Protein AF-A0A9X6Z720-F1 (afdb_monomer)

Sequence (67 aa):
MSYHDERHMYHMKAYLIDKLGWERREEIEAWGITKTFEMFRYVYHGGLDKKTAAKQRDLAQKAIWRR

Organism: Bacillus thuringiensis (NCBI:txid1428)

Mean predicted aligned error: 9.08 Å

Foldseek 3Di:
DPPVLVVVLVVLLVVCCVQVHVVCSVVSVPDDSVVSVVSSVCVVQPVVPPVSVVVVVVVVVVVVVVD

Radius of gyration: 13.8 Å; Cα contacts (8 Å, |Δi|>4): 37; chains: 1; bounding box: 36×16×34 Å

Solvent-accessible surface area (backbone atoms only — not comparable to full-atom values): 3848 Å² total; per-residue (Å²): 130,53,76,67,54,55,54,51,49,50,54,40,44,54,53,44,29,72,73,72,34,72,91,46,36,70,63,51,70,69,48,54,71,68,59,44,51,54,51,34,53,39,50,76,62,32,43,83,40,74,72,37,32,54,52,50,51,52,52,55,49,54,61,62,72,75,107

Secondary structure (DSSP, 8-state):
--HHHHHHHHHHHHHHHHHH-GGGHHHHHT--HHHHHHHHHHHHTTTTSHHHHHHHHHHHHHHHHT-

Structure (mmCIF, N/CA/C/O backbone):
data_AF-A0A9X6Z720-F1
#
_entry.id   AF-A0A9X6Z720-F1
#
loop_
_atom_site.group_PDB
_atom_site.id
_atom_site.type_symbol
_atom_site.label_atom_id
_atom_site.label_alt_id
_atom_site.label_comp_id
_atom_site.label_asym_id
_atom_site.label_entity_id
_atom_site.label_seq_id
_atom_site.pdbx_PDB_ins_code
_atom_site.Cartn_x
_atom_site.Cartn_y
_atom_site.Cartn_z
_atom_site.occupancy
_atom_site.B_iso_or_equiv
_atom_site.auth_seq_id
_atom_site.auth_comp_id
_atom_site.auth_asym_id
_atom_site.auth_atom_id
_atom_site.pdbx_PDB_model_num
ATOM 1 N N . MET A 1 1 ? 11.350 -4.305 -16.431 1.00 59.16 1 MET A N 1
ATOM 2 C CA . MET A 1 1 ? 10.846 -5.103 -1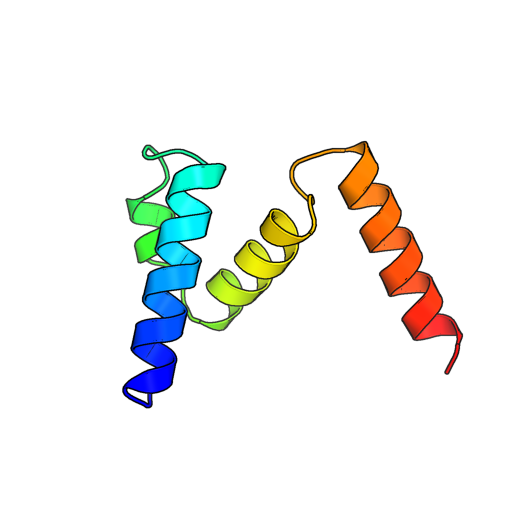5.294 1.00 59.16 1 MET A CA 1
ATOM 3 C C . MET A 1 1 ? 10.993 -6.561 -15.670 1.00 59.16 1 MET A C 1
ATOM 5 O O . MET A 1 1 ? 10.780 -6.879 -16.833 1.00 59.16 1 MET A O 1
ATOM 9 N N . SER A 1 2 ? 11.434 -7.421 -14.754 1.00 73.88 2 SER A N 1
ATOM 10 C CA . SER A 1 2 ? 11.424 -8.864 -15.006 1.00 73.88 2 SER A CA 1
ATOM 11 C C . SER A 1 2 ? 9.979 -9.371 -14.981 1.00 73.88 2 SER A C 1
ATOM 13 O O . SER A 1 2 ? 9.164 -8.847 -14.224 1.00 73.88 2 SER A O 1
ATOM 15 N N . TYR A 1 3 ? 9.661 -10.425 -15.739 1.00 71.69 3 TYR A N 1
ATOM 16 C CA . TYR A 1 3 ? 8.356 -11.107 -15.684 1.00 71.69 3 TYR A CA 1
ATOM 17 C C . TYR A 1 3 ? 7.944 -11.474 -14.242 1.00 71.69 3 TYR A C 1
ATOM 19 O O . TYR A 1 3 ? 6.767 -11.480 -13.879 1.00 71.69 3 TYR A O 1
ATOM 27 N N . HIS A 1 4 ? 8.933 -11.746 -13.386 1.00 73.31 4 HIS A N 1
ATOM 28 C CA . HIS A 1 4 ? 8.724 -12.025 -11.969 1.00 73.31 4 HIS A CA 1
ATOM 29 C C . HIS A 1 4 ? 8.273 -10.788 -11.167 1.00 73.31 4 HIS A C 1
ATOM 31 O O . HIS A 1 4 ? 7.426 -10.911 -10.281 1.00 73.31 4 HIS A O 1
ATOM 37 N N . ASP A 1 5 ? 8.782 -9.600 -11.505 1.00 77.38 5 ASP A N 1
ATOM 38 C CA . ASP A 1 5 ? 8.404 -8.334 -10.861 1.00 77.38 5 ASP A CA 1
ATOM 39 C C . ASP A 1 5 ? 6.970 -7.945 -11.228 1.00 77.38 5 ASP A C 1
ATOM 41 O O . ASP A 1 5 ? 6.206 -7.494 -10.377 1.00 77.38 5 ASP A O 1
ATOM 45 N N . GLU A 1 6 ? 6.579 -8.171 -12.484 1.00 82.25 6 GLU A N 1
ATOM 46 C CA . GLU A 1 6 ? 5.228 -7.889 -12.980 1.00 82.25 6 GLU A CA 1
ATOM 47 C C . GLU A 1 6 ? 4.183 -8.789 -12.313 1.00 82.25 6 GLU A C 1
ATOM 49 O O . GLU A 1 6 ? 3.137 -8.312 -11.867 1.00 82.25 6 GLU A O 1
ATOM 54 N N . ARG A 1 7 ? 4.488 -10.085 -12.157 1.00 87.88 7 ARG A N 1
ATOM 55 C CA . ARG A 1 7 ? 3.611 -11.019 -11.441 1.00 87.88 7 ARG A CA 1
ATOM 56 C C . ARG A 1 7 ? 3.497 -10.664 -9.955 1.00 87.88 7 ARG A C 1
ATOM 58 O O . ARG A 1 7 ? 2.394 -10.678 -9.412 1.00 87.88 7 ARG A O 1
ATOM 65 N N . HIS A 1 8 ? 4.603 -10.315 -9.295 1.00 88.12 8 HIS A N 1
ATOM 66 C CA . HIS A 1 8 ? 4.561 -9.860 -7.902 1.00 88.12 8 HIS A CA 1
ATOM 67 C C . HIS A 1 8 ? 3.719 -8.592 -7.742 1.00 88.12 8 HIS A C 1
ATOM 69 O O . HIS A 1 8 ? 2.875 -8.522 -6.848 1.00 88.12 8 HIS A O 1
ATOM 75 N N . MET A 1 9 ? 3.894 -7.627 -8.643 1.00 90.75 9 MET A N 1
ATOM 76 C CA . MET A 1 9 ? 3.102 -6.401 -8.682 1.00 90.75 9 MET A CA 1
ATOM 77 C C . MET A 1 9 ? 1.609 -6.674 -8.832 1.00 90.75 9 MET A C 1
ATOM 79 O O . MET A 1 9 ? 0.804 -6.089 -8.106 1.00 90.75 9 MET A O 1
ATOM 83 N N . TYR A 1 10 ? 1.238 -7.591 -9.726 1.00 93.06 10 TYR A N 1
ATOM 84 C CA . TYR A 1 10 ? -0.150 -7.999 -9.913 1.00 93.06 10 TYR A CA 1
ATOM 85 C C . TYR A 1 10 ? -0.768 -8.538 -8.614 1.00 93.06 10 TYR A C 1
ATOM 87 O O . TYR A 1 10 ? -1.828 -8.073 -8.194 1.00 93.06 10 TYR A O 1
ATOM 95 N N . HIS A 1 11 ? -0.084 -9.459 -7.927 1.00 94.50 11 HIS A N 1
ATOM 96 C CA . HIS A 1 11 ? -0.588 -10.027 -6.673 1.00 94.50 11 HIS A CA 1
ATOM 97 C C . HIS A 1 11 ? -0.697 -8.988 -5.550 1.00 94.50 11 HIS A C 1
ATOM 99 O O . HIS A 1 11 ? -1.680 -8.998 -4.808 1.00 94.50 11 HIS A O 1
ATOM 105 N N . MET A 1 12 ? 0.263 -8.063 -5.443 1.00 94.44 12 MET A N 1
ATOM 106 C CA . MET A 1 12 ? 0.203 -6.985 -4.451 1.00 94.44 12 MET A CA 1
ATOM 107 C C . MET A 1 12 ? -0.984 -6.052 -4.702 1.00 94.44 12 MET A C 1
ATOM 109 O O . MET A 1 12 ? -1.713 -5.728 -3.765 1.00 94.44 12 MET A O 1
ATOM 113 N N . LYS A 1 13 ? -1.217 -5.653 -5.959 1.00 94.19 13 LYS A N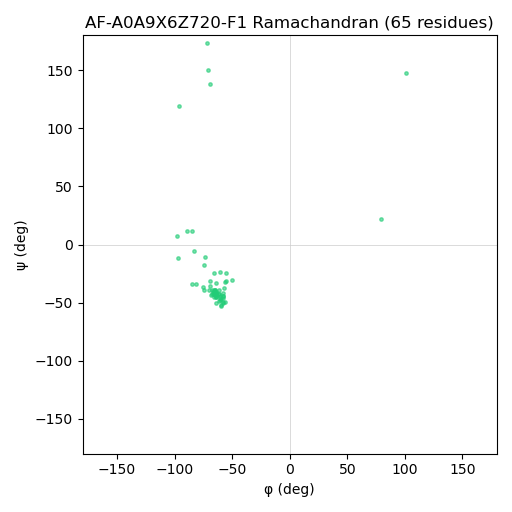 1
ATOM 114 C CA . LYS A 1 13 ? -2.363 -4.812 -6.333 1.00 94.19 13 LYS A CA 1
ATOM 115 C C . LYS A 1 13 ? -3.691 -5.520 -6.079 1.00 94.19 13 LYS A C 1
ATOM 117 O O . LYS A 1 13 ? -4.573 -4.927 -5.469 1.00 94.19 13 LYS A O 1
ATOM 122 N N . ALA A 1 14 ? -3.811 -6.791 -6.459 1.00 95.06 14 ALA A N 1
ATOM 123 C CA . ALA A 1 14 ? -5.005 -7.591 -6.192 1.00 95.06 14 ALA A CA 1
ATOM 124 C C . ALA A 1 14 ? -5.316 -7.681 -4.687 1.00 95.06 14 ALA A C 1
ATOM 126 O O . ALA A 1 14 ? -6.455 -7.464 -4.279 1.00 95.06 14 ALA A O 1
ATOM 127 N N . TYR A 1 15 ? -4.297 -7.918 -3.853 1.00 93.88 15 TYR A N 1
ATOM 128 C CA . TYR A 1 15 ? -4.452 -7.924 -2.396 1.00 93.88 15 TYR A CA 1
ATOM 129 C C . TYR A 1 15 ? -4.908 -6.563 -1.854 1.00 93.88 15 TYR A C 1
ATOM 131 O O . TYR A 1 15 ? -5.775 -6.485 -0.987 1.00 93.88 15 TYR A O 1
ATOM 139 N N . LEU A 1 16 ? -4.339 -5.474 -2.369 1.00 91.81 16 LEU A N 1
ATOM 140 C CA . LEU A 1 16 ? -4.722 -4.123 -1.970 1.00 91.81 16 LEU A CA 1
ATOM 141 C C . LEU A 1 16 ? -6.166 -3.794 -2.356 1.00 91.81 16 LEU A C 1
ATOM 143 O O . LEU A 1 16 ? -6.859 -3.184 -1.552 1.00 91.81 16 LEU A O 1
ATOM 147 N N . ILE A 1 17 ? -6.631 -4.223 -3.530 1.00 92.50 17 ILE A N 1
ATOM 148 C CA . ILE A 1 17 ? -8.019 -4.026 -3.976 1.00 92.50 17 ILE A CA 1
ATOM 149 C C . ILE A 1 17 ? -8.993 -4.798 -3.076 1.00 92.50 17 ILE A C 1
ATOM 151 O O . ILE A 1 17 ? -10.004 -4.237 -2.662 1.00 92.50 17 ILE A O 1
ATOM 155 N N . ASP A 1 18 ? -8.665 -6.043 -2.713 1.00 91.75 18 ASP A N 1
ATOM 156 C CA . ASP A 1 18 ? -9.457 -6.840 -1.763 1.00 9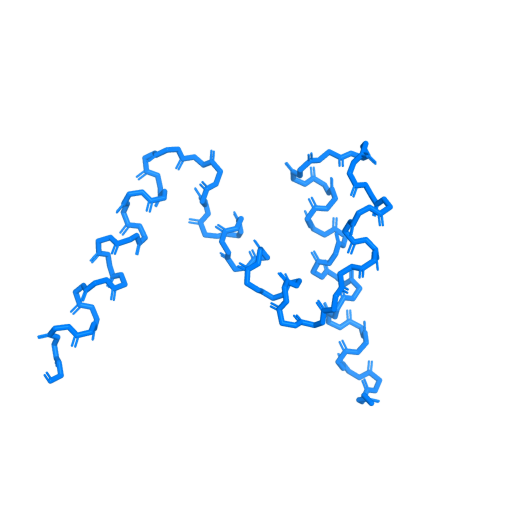1.75 18 ASP A CA 1
ATOM 157 C C . ASP A 1 18 ? -9.593 -6.144 -0.398 1.00 91.75 18 ASP A C 1
ATOM 159 O O . ASP A 1 18 ? -10.673 -6.112 0.186 1.00 91.75 18 ASP A O 1
ATOM 163 N N . LYS A 1 19 ? -8.506 -5.543 0.109 1.00 89.06 19 LYS A N 1
ATOM 164 C CA . LYS A 1 19 ? -8.483 -4.918 1.444 1.00 89.06 19 LYS A CA 1
ATOM 165 C C . LYS A 1 19 ? -8.981 -3.481 1.499 1.00 89.06 19 LYS A C 1
ATOM 167 O O . LYS A 1 19 ? -9.521 -3.083 2.527 1.00 89.06 19 LYS A O 1
ATOM 172 N N . LEU A 1 20 ? -8.744 -2.691 0.456 1.00 86.38 20 LEU A N 1
ATOM 173 C CA . LEU A 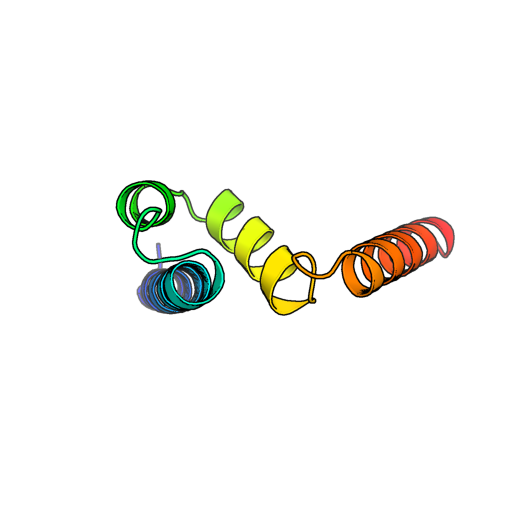1 20 ? -9.079 -1.264 0.416 1.00 86.38 20 LEU A CA 1
ATOM 174 C C . LEU A 1 20 ? -10.412 -0.978 -0.277 1.00 86.38 20 LEU A C 1
ATOM 176 O O . LEU A 1 20 ? -10.887 0.148 -0.175 1.00 86.38 20 LEU A O 1
ATOM 180 N N . GLY A 1 21 ? -10.994 -1.968 -0.955 1.00 84.50 21 GLY A N 1
ATOM 181 C CA . GLY A 1 21 ? -12.260 -1.838 -1.663 1.00 84.50 21 GLY A CA 1
ATOM 182 C C . GLY A 1 21 ? -12.089 -1.647 -3.169 1.00 84.50 21 GLY A C 1
ATOM 183 O O . GLY A 1 21 ? -11.143 -1.023 -3.660 1.00 84.50 21 GLY A O 1
ATOM 184 N N . TRP A 1 22 ? -13.059 -2.179 -3.915 1.00 87.81 22 TRP A N 1
ATOM 185 C CA . TRP A 1 22 ? -13.075 -2.169 -5.381 1.00 87.81 22 TRP A CA 1
ATOM 186 C C . TRP A 1 22 ? -13.204 -0.762 -5.981 1.00 87.81 22 TRP A C 1
ATOM 188 O O . TRP A 1 22 ? -12.730 -0.517 -7.085 1.00 87.81 22 TRP A O 1
ATOM 198 N N . GLU A 1 23 ? -13.775 0.180 -5.230 1.00 86.44 23 GLU A N 1
ATOM 199 C CA . GLU A 1 23 ? -13.904 1.595 -5.606 1.00 86.44 23 GLU A CA 1
ATOM 200 C C . GLU A 1 23 ? -12.551 2.289 -5.842 1.00 86.44 23 GLU A C 1
ATOM 202 O O . GLU A 1 23 ? -12.467 3.254 -6.594 1.00 86.44 23 GLU A O 1
ATOM 207 N N . ARG A 1 24 ? -11.470 1.770 -5.245 1.00 85.31 24 ARG A N 1
ATOM 208 C CA . ARG A 1 24 ? -10.106 2.302 -5.390 1.00 85.31 24 ARG A CA 1
ATOM 209 C C . ARG A 1 24 ? -9.274 1.548 -6.421 1.00 85.31 24 ARG A C 1
ATOM 211 O O . ARG A 1 24 ? -8.071 1.785 -6.524 1.00 85.31 24 ARG A O 1
ATOM 218 N N . ARG A 1 25 ? -9.882 0.626 -7.174 1.00 89.81 25 ARG A N 1
ATOM 219 C CA . ARG A 1 25 ? -9.175 -0.236 -8.125 1.00 89.81 25 ARG A CA 1
ATOM 220 C C . ARG A 1 25 ? -8.381 0.560 -9.152 1.00 89.81 25 ARG A C 1
ATOM 222 O O . ARG A 1 25 ? -7.199 0.283 -9.315 1.00 89.81 25 ARG A O 1
ATOM 229 N N . GLU A 1 26 ? -8.997 1.551 -9.789 1.00 91.62 26 GLU A N 1
ATOM 230 C CA . GLU A 1 26 ? -8.326 2.371 -10.806 1.00 91.62 26 GLU A CA 1
ATOM 231 C C . GLU A 1 26 ? -7.127 3.128 -10.215 1.00 91.62 26 GLU A C 1
ATOM 233 O O . GLU A 1 26 ? -6.055 3.180 -10.817 1.00 91.62 26 GLU A O 1
ATOM 238 N N . GLU A 1 27 ? -7.265 3.636 -8.983 1.00 91.56 27 GLU A N 1
ATOM 239 C CA . GLU A 1 27 ? -6.172 4.289 -8.259 1.00 91.56 27 GLU A CA 1
ATOM 240 C C . GLU A 1 27 ? -5.010 3.314 -8.015 1.00 91.56 27 GLU A C 1
ATOM 242 O O . GLU A 1 27 ? -3.859 3.643 -8.299 1.00 91.56 27 GLU A O 1
ATOM 247 N N . ILE A 1 28 ? -5.304 2.111 -7.508 1.00 90.19 28 ILE A N 1
ATOM 248 C CA . ILE A 1 28 ? -4.310 1.078 -7.181 1.00 90.19 28 ILE A CA 1
ATOM 249 C C . ILE A 1 28 ? -3.637 0.540 -8.450 1.00 90.19 28 ILE A C 1
ATOM 251 O O . ILE A 1 28 ? -2.423 0.319 -8.470 1.00 90.19 28 ILE A O 1
ATOM 255 N N . GLU A 1 29 ? -4.390 0.353 -9.534 1.00 91.25 29 GLU A N 1
ATOM 256 C CA . GLU A 1 29 ? -3.856 -0.077 -10.827 1.00 91.25 29 GLU A CA 1
ATOM 257 C C . GLU A 1 29 ? -2.903 0.967 -11.422 1.00 91.25 29 GLU A C 1
ATOM 259 O O . GLU A 1 29 ? -1.870 0.580 -11.976 1.00 91.25 29 GLU A O 1
ATOM 264 N N . ALA A 1 30 ? -3.144 2.261 -11.192 1.00 93.25 30 ALA A N 1
ATOM 265 C CA . ALA A 1 30 ? -2.246 3.342 -11.597 1.00 93.25 30 ALA A CA 1
ATOM 266 C C . ALA A 1 30 ? -0.959 3.449 -10.750 1.00 93.25 30 ALA A C 1
ATOM 268 O O . ALA A 1 30 ? -0.034 4.177 -11.118 1.00 93.25 30 ALA A O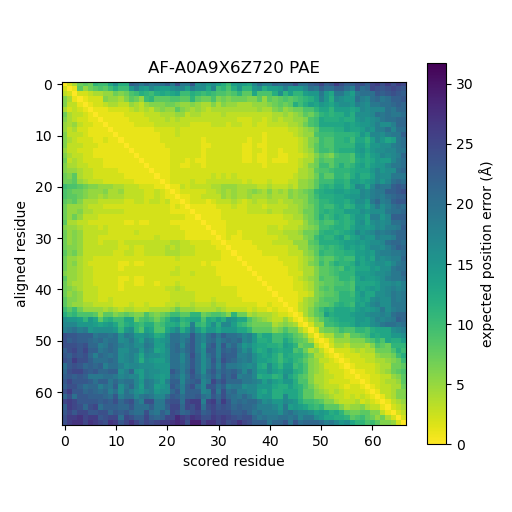 1
ATOM 269 N N . TRP A 1 31 ? -0.847 2.747 -9.615 1.00 92.75 31 TRP A N 1
ATOM 270 C CA . TRP A 1 31 ? 0.346 2.844 -8.769 1.00 92.75 31 TRP A CA 1
ATOM 271 C C . TRP A 1 31 ? 1.586 2.220 -9.418 1.00 92.75 31 TRP A C 1
ATOM 273 O O . TRP A 1 31 ? 1.558 1.115 -9.970 1.00 92.75 31 TRP A O 1
ATOM 283 N N . GLY A 1 32 ? 2.716 2.913 -9.265 1.00 89.44 32 GLY A N 1
ATOM 284 C CA . GLY A 1 32 ? 4.043 2.370 -9.549 1.00 89.44 32 GLY A CA 1
ATOM 285 C C . GLY A 1 32 ? 4.492 1.337 -8.508 1.00 89.44 32 GLY A C 1
ATOM 286 O O . GLY A 1 32 ? 3.840 1.133 -7.478 1.00 89.44 32 GLY A O 1
ATOM 287 N N . ILE A 1 33 ? 5.638 0.700 -8.765 1.00 87.75 33 ILE A N 1
ATOM 288 C CA . ILE A 1 33 ? 6.160 -0.402 -7.940 1.00 87.75 33 ILE A CA 1
ATOM 289 C C . ILE A 1 33 ? 6.432 -0.006 -6.490 1.00 87.75 33 ILE A C 1
ATOM 291 O O . ILE A 1 33 ? 5.974 -0.686 -5.577 1.00 87.75 33 ILE A O 1
ATOM 295 N N . THR A 1 34 ? 7.078 1.139 -6.272 1.00 88.19 34 THR A N 1
ATOM 296 C CA . THR A 1 34 ? 7.418 1.629 -4.931 1.00 88.19 34 THR A CA 1
ATOM 297 C C . THR A 1 34 ? 6.168 1.837 -4.082 1.00 88.19 34 THR A C 1
ATOM 299 O O . THR A 1 34 ? 6.046 1.250 -3.011 1.00 88.19 34 THR A O 1
ATOM 302 N N . LYS A 1 35 ? 5.189 2.591 -4.602 1.00 91.00 35 LYS A N 1
ATOM 303 C CA . LYS A 1 35 ? 3.937 2.881 -3.888 1.00 91.00 35 LYS A CA 1
ATOM 304 C C . LYS A 1 35 ? 3.123 1.612 -3.632 1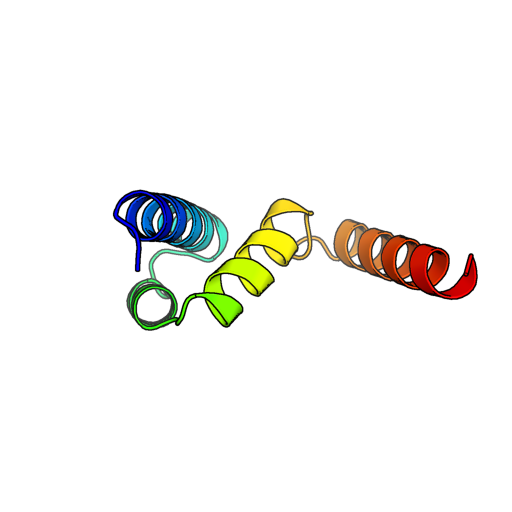.00 91.00 35 LYS A C 1
ATOM 306 O O . LYS A 1 35 ? 2.591 1.435 -2.540 1.00 91.00 35 LYS A O 1
ATOM 311 N N . THR A 1 36 ? 3.052 0.717 -4.619 1.00 91.12 36 THR A N 1
ATOM 312 C CA . THR A 1 36 ? 2.364 -0.575 -4.474 1.00 91.12 36 THR A CA 1
ATOM 313 C C . THR A 1 36 ? 2.991 -1.398 -3.356 1.00 91.12 36 THR A C 1
ATOM 315 O O . THR A 1 36 ? 2.272 -1.894 -2.495 1.00 91.12 36 THR A O 1
ATOM 318 N N . PHE A 1 37 ? 4.321 -1.494 -3.323 1.00 89.75 37 PHE A N 1
ATOM 319 C CA . PHE A 1 37 ? 5.035 -2.245 -2.298 1.00 89.75 37 PHE A CA 1
ATOM 320 C C . PHE A 1 37 ? 4.868 -1.637 -0.900 1.00 89.75 37 PHE A C 1
ATOM 322 O O . PHE A 1 37 ? 4.584 -2.363 0.051 1.00 89.75 37 PHE A O 1
ATOM 329 N N . GLU A 1 38 ? 5.000 -0.316 -0.758 1.00 88.62 38 GLU A N 1
ATOM 330 C CA . GLU A 1 38 ? 4.825 0.377 0.525 1.00 88.62 38 GLU A CA 1
ATOM 331 C C . GLU A 1 38 ? 3.416 0.189 1.088 1.00 88.62 38 GLU A C 1
ATOM 333 O O . GLU A 1 38 ? 3.254 -0.186 2.253 1.00 88.62 38 GLU A O 1
ATOM 338 N N . MET A 1 39 ? 2.397 0.387 0.250 1.00 88.75 39 MET A N 1
ATOM 339 C CA . MET A 1 39 ? 1.005 0.211 0.652 1.00 88.75 39 MET A CA 1
ATOM 340 C C . MET A 1 39 ? 0.688 -1.250 0.944 1.00 88.75 39 MET A C 1
ATOM 342 O O . MET A 1 39 ? 0.050 -1.538 1.955 1.00 88.75 39 MET A O 1
ATOM 346 N N . PHE A 1 40 ? 1.165 -2.182 0.114 1.00 90.56 40 PHE A N 1
ATOM 347 C CA . PHE A 1 40 ? 1.012 -3.613 0.361 1.00 90.56 40 PHE A CA 1
ATOM 348 C C . PHE A 1 40 ? 1.623 -3.991 1.706 1.00 90.56 40 PHE A C 1
ATOM 350 O O . PHE A 1 40 ? 0.938 -4.574 2.541 1.00 90.56 40 PHE A O 1
ATOM 357 N N . ARG A 1 41 ? 2.873 -3.587 1.963 1.00 88.25 41 ARG A N 1
ATOM 358 C CA . ARG A 1 41 ? 3.562 -3.838 3.230 1.00 88.25 41 ARG A CA 1
ATOM 359 C C . ARG A 1 41 ? 2.781 -3.258 4.404 1.00 88.25 41 ARG A C 1
ATOM 361 O O . ARG A 1 41 ? 2.605 -3.950 5.400 1.00 88.25 41 ARG A O 1
ATOM 368 N N . TYR A 1 42 ? 2.301 -2.022 4.294 1.00 85.06 42 TYR A N 1
ATOM 369 C CA . TYR A 1 42 ? 1.506 -1.377 5.335 1.00 85.06 42 TYR A CA 1
ATOM 370 C C . TYR A 1 42 ? 0.219 -2.156 5.637 1.00 85.06 42 TYR A C 1
ATOM 372 O O . TYR A 1 42 ? -0.027 -2.512 6.788 1.00 85.06 42 TYR A O 1
ATOM 380 N N . VAL A 1 43 ? -0.577 -2.474 4.614 1.00 87.00 43 VAL A N 1
ATOM 381 C CA . VAL A 1 43 ? -1.866 -3.168 4.763 1.00 87.00 43 VAL A CA 1
ATOM 382 C C . VAL A 1 43 ? -1.680 -4.614 5.229 1.00 87.00 43 VAL A C 1
ATOM 384 O O . VAL A 1 43 ? -2.374 -5.053 6.144 1.00 87.00 43 VAL A O 1
ATOM 387 N N . TYR A 1 44 ? -0.720 -5.343 4.656 1.00 86.19 44 TYR A N 1
ATOM 388 C CA . TYR A 1 44 ? -0.383 -6.723 5.024 1.00 86.19 44 TYR A CA 1
ATOM 389 C C . TYR A 1 44 ? -0.012 -6.850 6.504 1.00 86.19 44 TYR A C 1
ATOM 391 O O . TYR A 1 44 ? -0.389 -7.799 7.184 1.00 86.19 44 TYR A O 1
ATOM 399 N N . HIS A 1 45 ? 0.678 -5.844 7.031 1.00 84.00 45 HIS A N 1
ATOM 400 C CA . HIS A 1 45 ? 1.084 -5.781 8.426 1.00 84.00 45 HIS A CA 1
ATOM 401 C C . HIS A 1 45 ? 0.026 -5.208 9.374 1.00 84.00 45 HIS A C 1
ATOM 403 O O . HIS A 1 45 ? 0.345 -4.926 10.530 1.00 84.00 45 HIS A O 1
ATOM 409 N N . GLY A 1 46 ? -1.217 -5.056 8.912 1.00 75.19 46 GLY A N 1
ATOM 410 C CA . GLY A 1 46 ? -2.333 -4.570 9.717 1.00 75.19 46 GLY A CA 1
ATOM 411 C C . GLY A 1 46 ? -2.355 -3.053 9.886 1.00 75.19 46 GLY A C 1
ATOM 412 O O . GLY A 1 46 ? -2.988 -2.553 10.804 1.00 75.19 46 GLY A O 1
ATOM 413 N N . GLY A 1 47 ? -1.706 -2.291 9.006 1.00 72.38 47 GLY A N 1
ATOM 414 C CA . GLY A 1 47 ? -1.736 -0.827 9.030 1.00 72.38 47 GLY A CA 1
ATOM 415 C C . GLY A 1 47 ? -3.150 -0.228 8.993 1.00 72.38 47 GLY A C 1
ATOM 416 O O . GLY A 1 47 ? -3.363 0.858 9.519 1.00 72.38 47 GLY A O 1
ATOM 417 N N . LEU A 1 48 ? -4.136 -0.953 8.452 1.00 66.75 48 LEU A N 1
ATOM 418 C CA . LEU A 1 48 ? -5.546 -0.534 8.451 1.00 66.75 48 LEU A CA 1
ATOM 419 C C . LEU A 1 48 ? -6.235 -0.663 9.819 1.00 66.75 48 LEU A C 1
ATOM 421 O O . LEU A 1 48 ? -7.259 -0.027 10.053 1.00 66.75 48 LEU A O 1
ATOM 425 N N . ASP A 1 49 ? -5.667 -1.443 10.737 1.00 64.31 49 ASP A N 1
ATOM 426 C CA . ASP A 1 49 ? -6.130 -1.555 12.112 1.00 64.31 49 ASP A CA 1
ATOM 427 C C . ASP A 1 49 ? -5.311 -0.605 13.005 1.00 64.31 49 ASP A C 1
ATOM 429 O O . ASP A 1 49 ? -4.087 -0.720 13.120 1.00 64.31 49 ASP A O 1
ATOM 433 N N . LYS A 1 50 ? -5.974 0.363 13.658 1.00 57.16 50 LYS A N 1
ATOM 434 C CA . LYS A 1 50 ? -5.305 1.404 14.469 1.00 57.16 50 LYS A CA 1
ATOM 435 C C . LYS A 1 50 ? -4.392 0.822 15.557 1.00 57.16 50 LYS A C 1
ATOM 437 O O . LYS A 1 50 ? -3.383 1.444 15.892 1.00 57.16 50 LYS A O 1
ATOM 442 N N . LYS A 1 51 ? -4.715 -0.357 16.107 1.00 58.97 51 LYS A N 1
ATOM 443 C CA . LYS A 1 51 ? -3.888 -1.009 17.136 1.00 58.97 51 LYS A CA 1
ATOM 444 C C . LYS A 1 51 ? -2.632 -1.628 16.530 1.00 58.97 51 LYS A C 1
ATOM 446 O O . LYS A 1 51 ? -1.559 -1.574 17.132 1.00 58.97 51 LYS A O 1
ATOM 451 N N . THR A 1 52 ? -2.746 -2.172 15.326 1.00 55.47 52 THR A N 1
ATOM 452 C CA . THR A 1 52 ? -1.642 -2.859 14.657 1.00 55.47 52 THR A CA 1
ATOM 453 C C . THR A 1 52 ? -0.686 -1.870 13.969 1.00 55.47 52 THR A C 1
ATOM 455 O O . THR A 1 52 ? 0.531 -2.043 14.050 1.00 55.47 52 THR A O 1
ATOM 458 N N . ALA A 1 53 ? -1.190 -0.752 13.433 1.00 56.16 53 ALA A N 1
ATOM 459 C CA . ALA A 1 53 ? -0.379 0.343 12.888 1.00 56.16 53 ALA A CA 1
ATOM 460 C C . ALA A 1 53 ? 0.543 1.001 13.933 1.00 56.16 53 ALA A C 1
ATOM 462 O O . ALA A 1 53 ? 1.718 1.254 13.658 1.00 56.16 53 ALA A O 1
ATOM 463 N N . ALA A 1 54 ? 0.040 1.241 15.150 1.00 60.12 54 ALA A N 1
ATOM 464 C CA . ALA A 1 54 ? 0.839 1.776 16.254 1.00 60.12 54 ALA A CA 1
ATOM 465 C C . ALA A 1 54 ? 1.955 0.804 16.675 1.00 60.12 54 ALA A C 1
ATOM 467 O O . ALA A 1 54 ? 3.094 1.219 16.882 1.00 60.12 54 ALA A O 1
ATOM 468 N N . LYS A 1 55 ? 1.653 -0.501 16.718 1.00 61.47 55 LYS A N 1
ATOM 469 C CA . LYS A 1 55 ? 2.623 -1.556 17.049 1.00 61.47 55 LYS A CA 1
ATOM 470 C C . LYS A 1 55 ? 3.714 -1.706 15.983 1.00 61.47 55 LYS A C 1
ATOM 472 O O . LYS A 1 55 ? 4.882 -1.853 16.326 1.00 61.47 55 LYS A O 1
ATOM 477 N N . GLN A 1 56 ? 3.359 -1.632 14.699 1.00 61.16 56 GLN A N 1
ATOM 478 C CA . GLN A 1 56 ? 4.322 -1.655 13.589 1.00 61.16 56 GLN A CA 1
ATOM 479 C C . GLN A 1 56 ? 5.221 -0.413 13.589 1.00 61.16 56 GLN A C 1
ATOM 481 O O . GLN A 1 56 ? 6.426 -0.527 13.380 1.00 61.16 56 GLN A O 1
ATOM 486 N N . ARG A 1 57 ? 4.658 0.767 13.880 1.00 60.66 57 ARG A N 1
ATOM 487 C CA . ARG A 1 57 ? 5.418 2.018 14.004 1.00 60.66 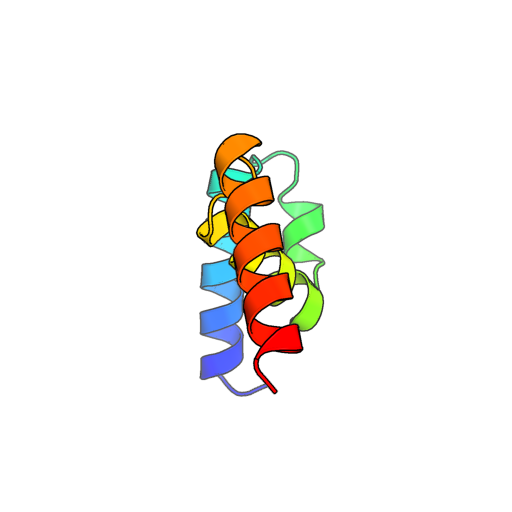57 ARG A CA 1
ATOM 488 C C . ARG A 1 57 ? 6.406 1.970 15.176 1.00 60.66 57 ARG A C 1
ATOM 490 O O . ARG A 1 57 ? 7.553 2.367 14.998 1.00 60.66 57 ARG A O 1
ATOM 497 N N . ASP A 1 58 ? 5.998 1.421 16.320 1.00 62.00 58 ASP A N 1
ATOM 498 C CA . ASP A 1 58 ? 6.868 1.199 17.486 1.00 62.00 58 ASP A CA 1
ATOM 499 C C . ASP A 1 58 ? 7.999 0.192 17.193 1.00 62.00 58 ASP A C 1
ATOM 501 O O . ASP A 1 58 ? 9.163 0.451 17.499 1.00 62.00 58 ASP A O 1
ATOM 505 N N . LEU A 1 59 ? 7.695 -0.926 16.521 1.00 61.31 59 LEU A N 1
ATOM 506 C CA . LEU A 1 59 ? 8.697 -1.920 16.113 1.00 61.31 59 LEU A CA 1
ATOM 507 C C . LEU A 1 59 ? 9.693 -1.364 15.085 1.00 61.31 59 LEU A C 1
ATOM 509 O O . LEU A 1 59 ? 10.896 -1.593 15.209 1.00 61.31 59 LEU A O 1
ATOM 513 N N . ALA A 1 60 ? 9.210 -0.610 14.094 1.00 59.97 60 ALA A N 1
ATOM 514 C CA . ALA A 1 60 ? 10.053 0.027 13.086 1.00 59.97 60 ALA A CA 1
ATOM 515 C C . ALA A 1 60 ? 10.965 1.100 13.697 1.00 59.97 60 ALA A C 1
ATOM 517 O O . ALA A 1 60 ? 12.141 1.168 13.346 1.00 59.97 60 ALA A O 1
ATOM 518 N N . GLN A 1 61 ? 10.466 1.890 14.654 1.00 61.59 61 GLN A N 1
ATOM 5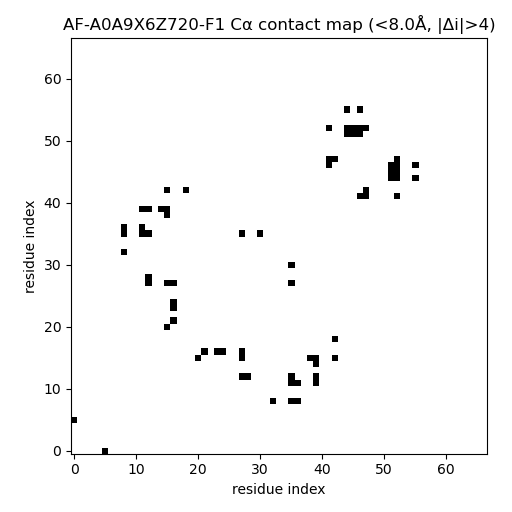19 C CA . GLN A 1 61 ? 11.305 2.823 15.404 1.00 61.59 61 GLN A CA 1
ATOM 520 C C . GLN A 1 61 ? 12.354 2.071 16.229 1.00 61.59 61 GLN A C 1
ATOM 522 O O . GLN A 1 61 ? 13.542 2.337 16.073 1.00 61.59 61 GLN A O 1
ATOM 527 N N . LYS A 1 62 ? 11.975 1.060 17.019 1.00 62.75 62 LYS A N 1
ATOM 528 C CA . LYS A 1 62 ? 12.936 0.256 17.801 1.00 62.75 62 LYS A CA 1
ATOM 529 C C . LYS A 1 62 ? 14.037 -0.387 16.951 1.00 62.75 62 LYS A C 1
ATOM 531 O O . LYS A 1 62 ? 15.156 -0.526 17.432 1.00 62.75 62 LYS A O 1
ATOM 536 N N . ALA A 1 63 ? 13.746 -0.760 15.705 1.00 60.78 63 ALA A N 1
ATOM 537 C CA . ALA A 1 63 ? 14.740 -1.308 14.783 1.00 60.78 63 ALA A CA 1
ATOM 538 C C . ALA A 1 63 ? 15.780 -0.271 14.314 1.00 60.78 63 ALA A C 1
ATOM 540 O O . ALA A 1 63 ? 16.929 -0.635 14.086 1.00 60.78 63 ALA A O 1
ATOM 541 N N . ILE A 1 64 ? 15.403 1.007 14.200 1.00 54.84 64 ILE A N 1
ATOM 542 C CA . ILE A 1 64 ? 16.315 2.102 13.826 1.00 54.84 64 ILE A CA 1
ATOM 543 C C . ILE A 1 64 ? 17.242 2.464 14.996 1.00 54.84 64 ILE A C 1
ATOM 545 O O . ILE A 1 64 ? 18.425 2.692 14.784 1.00 54.84 64 ILE A O 1
ATOM 549 N N . TRP A 1 65 ? 16.724 2.460 16.228 1.00 50.16 65 TRP A N 1
ATOM 550 C CA . TRP A 1 65 ? 17.471 2.837 17.438 1.00 50.16 65 TRP A CA 1
ATOM 551 C C . TRP A 1 65 ? 18.326 1.709 18.045 1.00 50.16 65 TRP A C 1
ATOM 553 O O . TRP A 1 65 ? 19.048 1.941 19.009 1.00 50.16 65 TRP A O 1
ATOM 563 N N . ARG A 1 66 ? 18.248 0.480 17.515 1.00 51.03 66 ARG A N 1
ATOM 564 C CA . ARG A 1 66 ? 19.140 -0.642 17.882 1.00 51.03 66 ARG A CA 1
ATOM 565 C C . ARG A 1 66 ? 20.418 -0.709 17.030 1.00 51.03 66 ARG A C 1
ATOM 567 O O . ARG A 1 66 ? 21.097 -1.735 17.061 1.00 51.03 66 ARG A O 1
ATOM 574 N N . ARG A 1 67 ? 20.715 0.333 16.255 1.00 43.38 67 ARG A N 1
ATOM 575 C CA . ARG A 1 67 ? 21.91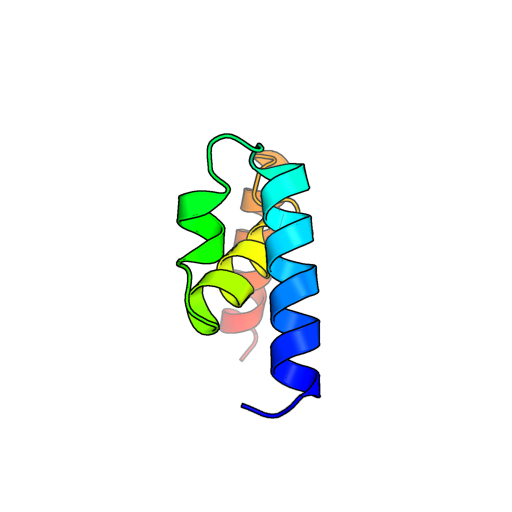1 0.436 15.417 1.00 43.38 67 ARG A CA 1
ATOM 576 C C . ARG A 1 67 ? 22.856 1.499 15.946 1.00 43.38 67 ARG A C 1
ATOM 578 O O . ARG A 1 67 ? 22.341 2.532 16.422 1.00 43.38 67 ARG A O 1
#

pLDDT: mean 78.49, std 14.68, range [43.38, 95.06]